Protein AF-A0A447N8U8-F1 (afdb_monomer_lite)

Organism: Salmonella enterica I (NCBI:txid59201)

Foldseek 3Di:
DPPPVVVVVVVVQDPVNCCVPCVVVVVVVVVDDDPDDDDDDPVLVVVCVVVVHPDSQVVDPDDDDDDPPDD

Radius of gyration: 19.92 Å; chains: 1; bounding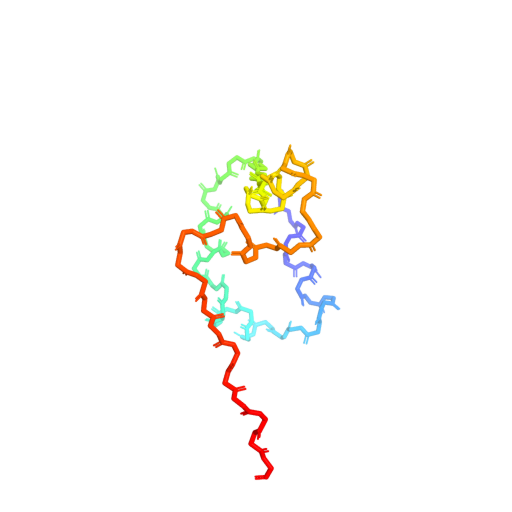 box: 45×31×45 Å

pLDDT: mean 73.37, std 7.21, range [48.72, 82.75]

Structure (mmCIF, N/CA/C/O backbone):
data_AF-A0A447N8U8-F1
#
_entry.id   AF-A0A447N8U8-F1
#
loop_
_atom_site.group_PDB
_atom_site.id
_atom_site.type_symbol
_atom_site.label_atom_id
_atom_site.label_alt_id
_atom_site.label_comp_id
_atom_site.label_asym_id
_atom_site.label_entity_id
_atom_site.label_seq_id
_atom_site.pdbx_PDB_ins_code
_atom_site.Cartn_x
_atom_site.Cartn_y
_atom_site.Cartn_z
_atom_site.occupancy
_atom_site.B_iso_or_equiv
_atom_site.auth_seq_id
_atom_site.auth_comp_id
_atom_site.auth_asym_id
_atom_site.auth_atom_id
_atom_site.pdbx_PDB_model_num
ATOM 1 N N . MET A 1 1 ? -20.954 5.755 10.609 1.00 48.72 1 MET A N 1
ATOM 2 C CA . MET A 1 1 ? -19.521 5.374 10.541 1.00 48.72 1 MET A CA 1
ATOM 3 C C . MET A 1 1 ? -19.033 4.755 11.864 1.00 48.72 1 MET A C 1
ATOM 5 O O . MET A 1 1 ? -18.147 5.293 12.509 1.00 48.72 1 MET A O 1
ATOM 9 N N . LYS A 1 2 ? -19.605 3.618 12.299 1.00 54.25 2 LYS A N 1
ATOM 10 C CA . LYS A 1 2 ? -19.239 2.917 13.557 1.00 54.25 2 LYS A CA 1
ATOM 11 C C . LYS A 1 2 ? -18.328 1.691 13.342 1.00 54.25 2 LYS A C 1
ATOM 13 O O . LYS A 1 2 ? -18.027 1.006 14.307 1.00 54.25 2 LYS A O 1
ATOM 18 N N . CYS A 1 3 ? -17.875 1.422 12.113 1.00 57.59 3 CYS A N 1
ATOM 19 C CA . CYS A 1 3 ? -17.208 0.161 11.746 1.00 57.59 3 CYS A CA 1
ATOM 20 C C . CYS A 1 3 ? -15.738 0.028 12.183 1.00 57.59 3 CYS A C 1
ATOM 22 O O . CYS A 1 3 ? -15.270 -1.094 12.324 1.00 57.59 3 CYS A O 1
ATOM 24 N N . SER A 1 4 ? -15.009 1.122 12.436 1.00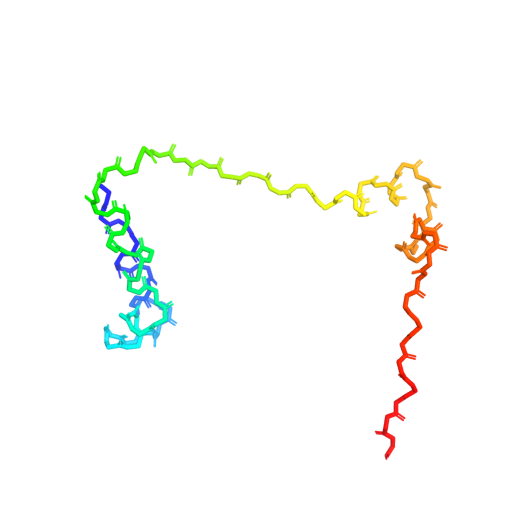 59.47 4 SER A N 1
ATOM 25 C CA . SER A 1 4 ? -13.573 1.029 12.773 1.00 59.47 4 SER A CA 1
ATOM 26 C C . SER A 1 4 ? -13.323 0.502 14.199 1.00 59.47 4 SER A C 1
ATOM 28 O O . SER A 1 4 ? -12.493 -0.377 14.407 1.00 59.47 4 SER A O 1
ATOM 30 N N . LYS A 1 5 ? -14.117 0.950 15.185 1.00 60.19 5 LYS A N 1
ATOM 31 C CA . LYS A 1 5 ? -14.013 0.503 16.588 1.00 60.19 5 LYS A CA 1
ATOM 32 C C . LYS A 1 5 ? -14.173 -1.019 16.793 1.00 60.19 5 LYS A C 1
ATOM 34 O O . LYS A 1 5 ? -13.311 -1.587 17.453 1.00 60.19 5 LYS A O 1
ATOM 39 N N . PRO A 1 6 ? -15.202 -1.694 16.236 1.00 59.78 6 PRO A N 1
ATOM 40 C CA . PRO A 1 6 ? -15.355 -3.142 16.392 1.00 59.78 6 PRO A CA 1
ATOM 41 C C . PRO A 1 6 ? -14.292 -3.952 15.633 1.00 59.78 6 PRO A C 1
ATOM 43 O O . PRO A 1 6 ? -13.951 -5.044 16.073 1.00 59.78 6 PRO A O 1
ATOM 46 N N . TYR A 1 7 ? -13.731 -3.429 14.534 1.00 65.31 7 TYR A N 1
ATOM 47 C CA . TYR A 1 7 ? -12.714 -4.138 13.744 1.00 65.31 7 TYR A CA 1
ATOM 48 C C . TYR A 1 7 ? -11.393 -4.324 14.504 1.00 65.31 7 TYR A C 1
ATOM 50 O O . TYR A 1 7 ? -10.808 -5.402 14.500 1.00 65.31 7 TYR A O 1
ATOM 58 N N . LEU A 1 8 ? -10.933 -3.286 15.200 1.00 65.75 8 LEU A N 1
ATOM 59 C CA . LEU A 1 8 ? -9.697 -3.362 15.981 1.00 65.75 8 LEU A CA 1
ATOM 60 C C . LEU A 1 8 ? -9.833 -4.273 17.219 1.00 65.75 8 LEU A C 1
ATOM 62 O O . LEU A 1 8 ? -8.878 -4.971 17.550 1.00 65.75 8 LEU A O 1
ATOM 66 N N . VAL A 1 9 ? -11.019 -4.327 17.842 1.00 63.72 9 VAL A N 1
ATOM 67 C CA . VAL A 1 9 ? -11.323 -5.278 18.935 1.00 63.72 9 VAL A CA 1
ATOM 68 C C . VAL A 1 9 ? -11.299 -6.718 18.416 1.00 63.72 9 VAL A C 1
ATOM 70 O O . VAL A 1 9 ? -10.763 -7.606 19.072 1.00 63.72 9 VAL A O 1
ATOM 73 N N . PHE A 1 10 ? -11.813 -6.948 17.203 1.00 64.19 10 PHE A N 1
ATOM 74 C CA . PHE A 1 10 ? -11.738 -8.252 16.538 1.00 64.19 10 PHE A CA 1
ATOM 75 C C . PHE A 1 10 ? -10.296 -8.656 16.188 1.00 64.19 10 PHE A C 1
ATOM 77 O O . PHE A 1 10 ? -9.945 -9.827 16.277 1.00 64.19 10 PHE A O 1
ATOM 84 N N . SER A 1 11 ? -9.437 -7.688 15.854 1.00 66.62 11 SER A N 1
ATOM 85 C CA . SER A 1 11 ? -8.014 -7.909 15.565 1.00 66.62 11 SER A CA 1
ATOM 86 C C . SER A 1 11 ? -7.148 -8.152 16.817 1.00 66.62 11 SER A C 1
ATOM 88 O O . SER A 1 11 ? -5.926 -8.225 16.694 1.00 66.62 11 SER A O 1
ATOM 90 N N . GLY A 1 12 ? -7.755 -8.267 18.008 1.00 75.75 12 GLY A N 1
ATOM 91 C CA . GLY A 1 12 ? -7.074 -8.591 19.267 1.00 75.75 12 GLY A CA 1
ATOM 92 C C . GLY A 1 12 ? -6.365 -7.416 19.947 1.00 75.75 12 GLY A C 1
ATOM 93 O O . GLY A 1 12 ? -5.589 -7.633 20.873 1.00 75.75 12 GLY A O 1
ATOM 94 N N . ILE A 1 13 ? -6.610 -6.178 19.507 1.00 79.12 13 ILE A N 1
ATOM 95 C CA . ILE A 1 13 ? -5.969 -4.983 20.068 1.00 79.12 13 ILE A CA 1
ATOM 96 C C . ILE A 1 13 ? -6.887 -4.392 21.142 1.00 79.12 13 ILE A C 1
ATOM 98 O O . ILE A 1 13 ? -8.047 -4.079 20.875 1.00 79.12 13 ILE A O 1
ATOM 102 N N . ASN A 1 14 ? -6.361 -4.240 22.358 1.00 80.50 14 ASN A N 1
ATOM 103 C CA . ASN A 1 14 ? -7.108 -3.732 23.509 1.00 80.50 14 ASN A CA 1
ATOM 104 C C . ASN A 1 14 ? -7.328 -2.206 23.424 1.00 80.50 14 ASN A C 1
ATOM 106 O O . ASN A 1 14 ? -6.522 -1.500 22.817 1.00 80.50 14 ASN A O 1
ATOM 110 N N . GLU A 1 15 ? -8.373 -1.667 24.062 1.00 77.31 15 GLU A N 1
ATOM 111 C CA . GLU A 1 15 ? -8.791 -0.259 23.885 1.00 77.31 15 GLU A CA 1
ATOM 112 C C . GLU A 1 15 ? -7.710 0.774 24.244 1.00 77.31 15 GLU A C 1
ATOM 114 O O . GLU A 1 15 ? -7.621 1.824 23.599 1.00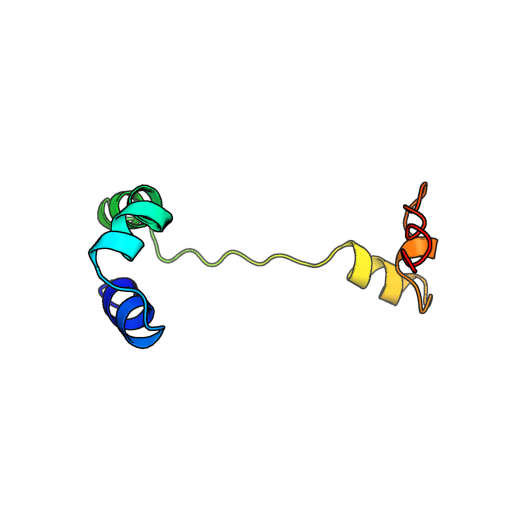 77.31 15 GLU A O 1
ATOM 119 N N . GLN A 1 16 ? -6.861 0.475 25.232 1.00 78.44 16 GLN A N 1
ATOM 120 C CA . GLN A 1 16 ? -5.702 1.311 25.571 1.00 78.44 16 GLN A CA 1
ATOM 121 C C . GLN A 1 16 ? -4.687 1.347 24.425 1.00 78.44 16 GLN A C 1
ATOM 123 O O . GLN A 1 16 ? -4.346 2.425 23.939 1.00 78.44 16 GLN A O 1
ATOM 128 N N . GLU A 1 17 ? -4.303 0.181 23.908 1.00 78.56 17 GLU A N 1
ATOM 129 C CA . GLU A 1 17 ? -3.324 0.061 22.826 1.00 78.56 17 GLU A CA 1
ATOM 130 C C . GLU A 1 17 ? -3.846 0.668 21.508 1.00 78.56 17 GLU A C 1
ATOM 132 O O . GLU A 1 17 ? -3.099 1.287 20.745 1.00 78.56 17 GLU A O 1
ATOM 137 N N . GLN A 1 18 ? -5.159 0.582 21.266 1.00 79.25 18 GLN A N 1
ATOM 138 C CA . GLN A 1 18 ? -5.812 1.275 20.154 1.00 79.25 18 GLN A CA 1
ATOM 139 C C . GLN A 1 18 ? -5.661 2.796 20.261 1.00 79.25 18 GLN A C 1
ATOM 141 O O . GLN A 1 18 ? -5.462 3.466 19.244 1.00 79.25 18 GLN A O 1
ATOM 146 N N . ARG A 1 19 ? -5.775 3.362 21.472 1.00 79.44 19 ARG A N 1
ATOM 147 C CA . ARG A 1 19 ? -5.652 4.809 21.671 1.00 79.44 19 ARG A CA 1
ATOM 148 C C . ARG A 1 19 ? -4.204 5.275 21.589 1.00 79.44 19 ARG A C 1
ATOM 150 O O . ARG A 1 19 ? -3.972 6.343 21.032 1.00 79.44 19 ARG A O 1
ATOM 157 N N . GLU A 1 20 ? -3.256 4.470 22.053 1.00 82.75 20 GLU A N 1
ATOM 158 C CA . GLU A 1 20 ? -1.826 4.776 21.952 1.00 82.75 20 GLU A CA 1
ATOM 159 C C . GLU A 1 20 ? -1.326 4.757 20.502 1.00 82.75 20 GLU A C 1
ATOM 161 O O . GLU A 1 20 ? -0.624 5.674 20.084 1.00 82.75 20 GLU A O 1
ATOM 166 N N . LYS A 1 21 ? -1.728 3.762 19.699 1.00 79.75 21 LYS A N 1
ATOM 167 C CA . LYS A 1 21 ? -1.230 3.607 18.318 1.00 79.75 21 LYS A CA 1
ATOM 168 C C . LYS A 1 21 ? -2.053 4.362 17.274 1.00 79.75 21 LYS A C 1
ATOM 170 O O . LYS A 1 21 ? -1.501 4.853 16.293 1.00 79.75 21 LYS A O 1
ATOM 175 N N . PHE A 1 22 ? -3.369 4.464 17.467 1.00 81.00 22 PHE A N 1
ATOM 176 C CA . PHE A 1 22 ? -4.302 4.993 16.462 1.00 81.00 22 PHE A CA 1
ATOM 177 C C . PHE A 1 22 ? -5.199 6.122 16.984 1.00 81.00 22 PHE A C 1
ATOM 179 O O . PHE A 1 22 ? -6.135 6.527 16.294 1.00 81.00 22 PHE A O 1
ATOM 186 N N . GLY A 1 23 ? -4.930 6.668 18.176 1.00 78.50 23 GLY A N 1
ATOM 187 C CA . GLY A 1 23 ? -5.766 7.703 18.791 1.00 78.50 23 GLY A CA 1
ATOM 188 C C . GLY A 1 23 ? -5.943 8.948 17.923 1.00 78.50 23 GLY A C 1
ATOM 189 O O . GLY A 1 23 ? -7.072 9.395 17.734 1.00 78.50 23 GLY A O 1
ATOM 190 N N . PHE A 1 24 ? -4.858 9.440 17.319 1.00 80.19 24 PHE A N 1
ATOM 191 C CA . PHE A 1 24 ? -4.894 10.579 16.396 1.00 80.19 24 PHE A CA 1
ATOM 192 C C . PHE A 1 24 ? -5.815 10.328 15.189 1.00 80.19 24 PHE A C 1
ATOM 194 O O . PHE A 1 24 ? -6.659 11.161 14.862 1.00 80.19 24 PHE A O 1
ATOM 201 N N . LEU A 1 25 ? -5.705 9.151 14.565 1.00 80.00 25 LEU A N 1
ATOM 202 C CA . LEU A 1 25 ? -6.522 8.776 13.410 1.00 80.00 25 LEU A CA 1
ATOM 203 C C . LEU A 1 25 ? -7.999 8.604 13.801 1.00 80.00 25 LEU A C 1
ATOM 205 O O . LEU A 1 25 ? -8.890 9.057 13.087 1.00 80.00 25 LEU A O 1
ATOM 209 N N . LEU A 1 26 ? -8.271 7.980 14.951 1.00 79.31 26 LEU A N 1
ATOM 210 C CA . LEU A 1 26 ? -9.629 7.763 15.454 1.00 79.31 26 LEU A CA 1
ATOM 211 C C . LEU A 1 26 ? -10.337 9.070 15.822 1.00 79.31 26 LEU A C 1
ATOM 213 O O . LEU A 1 26 ? -11.543 9.173 15.603 1.00 79.31 26 LEU A O 1
ATOM 217 N N . ASP A 1 27 ? -9.628 10.054 16.380 1.00 80.06 27 ASP A N 1
ATOM 218 C CA . ASP A 1 27 ? -10.208 11.371 16.649 1.00 80.06 27 ASP A CA 1
ATOM 219 C C . ASP A 1 27 ? -10.415 12.171 15.35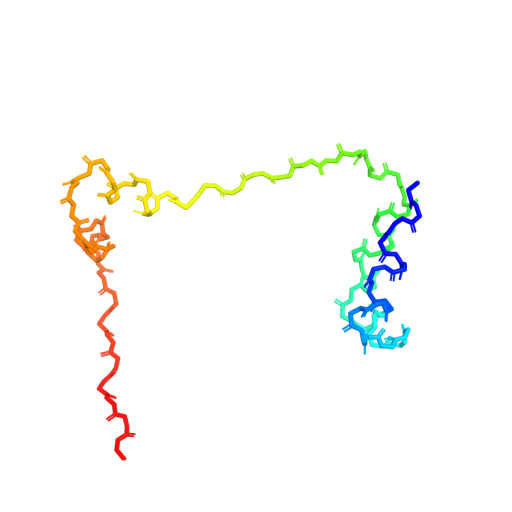4 1.00 80.06 27 ASP A C 1
ATOM 221 O O . ASP A 1 27 ? -11.499 12.719 15.173 1.00 80.06 27 ASP A O 1
ATOM 225 N N . ALA A 1 28 ? -9.481 12.137 14.396 1.00 79.38 28 ALA A N 1
ATOM 226 C CA . ALA A 1 28 ? -9.661 12.766 13.080 1.00 79.38 28 ALA A CA 1
ATOM 227 C C . ALA A 1 28 ? -10.882 12.217 12.311 1.00 79.38 28 ALA A C 1
ATOM 229 O O . ALA A 1 28 ? -11.635 12.981 11.706 1.00 79.38 28 ALA A O 1
ATOM 230 N N . LEU A 1 29 ? -11.135 10.906 12.400 1.00 74.62 29 LEU A N 1
ATOM 231 C CA . LEU A 1 29 ? -12.296 10.251 11.783 1.00 74.62 29 LEU A CA 1
ATOM 232 C C . LEU A 1 29 ? -13.639 10.629 12.439 1.00 74.62 29 LEU A C 1
ATOM 234 O O . LEU A 1 29 ? -14.678 10.563 11.779 1.00 74.62 29 LEU A O 1
ATOM 238 N N . LYS A 1 30 ? -13.650 11.036 13.720 1.00 74.31 30 LYS A N 1
ATOM 239 C CA . LYS A 1 30 ? -14.876 11.477 14.421 1.00 74.31 30 LYS A CA 1
ATOM 240 C C . LYS A 1 30 ? -15.355 12.853 13.975 1.00 74.31 30 LYS A C 1
ATOM 242 O O . LYS A 1 30 ? -16.556 13.097 14.023 1.00 74.31 30 LYS A O 1
ATOM 247 N N . TYR A 1 31 ? -14.452 13.724 13.526 1.00 74.88 31 TYR A N 1
ATOM 248 C CA . TYR A 1 31 ? -14.783 15.084 13.084 1.00 74.88 31 TYR A CA 1
ATOM 249 C C . TYR A 1 31 ? -15.378 15.150 11.666 1.00 74.88 31 TYR A C 1
ATOM 251 O O . TYR A 1 31 ? -15.502 16.229 11.099 1.00 74.88 31 TYR A O 1
ATOM 259 N N . GLY A 1 32 ? -15.813 14.013 11.110 1.00 60.72 32 GLY A N 1
ATOM 260 C CA . GLY A 1 32 ? -16.615 13.989 9.889 1.00 60.72 32 GLY A CA 1
ATOM 261 C C . GLY A 1 32 ? -15.784 13.902 8.619 1.00 60.72 32 GLY A C 1
ATOM 262 O O . GLY A 1 32 ? -16.056 14.613 7.660 1.00 60.72 32 GLY A O 1
ATOM 263 N N . THR A 1 33 ? -14.785 13.021 8.584 1.00 68.25 33 THR A N 1
ATOM 264 C CA . THR A 1 33 ? -14.111 12.684 7.326 1.00 68.25 33 THR A CA 1
ATOM 265 C C . THR A 1 33 ? -15.126 11.997 6.397 1.00 68.25 33 THR A C 1
ATOM 267 O O . THR A 1 33 ? -15.688 10.980 6.801 1.00 68.25 33 THR A O 1
ATOM 270 N N . PRO A 1 34 ? -15.402 12.497 5.176 1.00 71.69 34 PRO A N 1
ATOM 271 C CA . PRO A 1 34 ? -16.212 11.776 4.194 1.00 71.69 34 PRO A CA 1
ATOM 272 C C . PRO A 1 34 ? -15.750 10.319 3.996 1.00 71.69 34 PRO A C 1
ATOM 274 O O . PRO A 1 34 ? -14.614 9.980 4.347 1.00 71.69 34 PRO A O 1
ATOM 277 N N . PRO A 1 35 ? -16.586 9.434 3.425 1.00 72.56 35 PRO A N 1
ATOM 278 C CA . PRO A 1 35 ? -16.124 8.125 2.978 1.00 72.56 35 PRO A CA 1
ATOM 279 C C . PRO A 1 35 ? -15.061 8.317 1.886 1.00 72.56 35 PRO A C 1
ATOM 281 O O . PRO A 1 35 ? -15.383 8.529 0.722 1.00 72.56 35 PRO A O 1
ATOM 284 N N . HIS A 1 36 ? -13.787 8.284 2.274 1.00 77.75 36 HIS A N 1
ATOM 285 C CA . HIS A 1 36 ? -12.661 8.375 1.353 1.00 77.75 36 HIS A CA 1
ATOM 286 C C . HIS A 1 36 ? -12.076 6.988 1.136 1.00 77.75 36 HIS A C 1
ATOM 288 O O . HIS A 1 36 ? -11.819 6.252 2.089 1.00 77.75 36 HIS A O 1
ATOM 294 N N . ALA A 1 37 ? -11.828 6.661 -0.125 1.00 71.88 37 ALA A N 1
ATOM 295 C CA . ALA A 1 37 ? -11.031 5.516 -0.519 1.00 71.88 37 ALA A CA 1
ATOM 296 C C . ALA A 1 37 ? -9.731 6.045 -1.128 1.00 71.88 37 ALA A C 1
ATOM 298 O O . ALA A 1 37 ? -9.758 6.820 -2.081 1.00 71.88 37 ALA A O 1
ATOM 299 N N . GLY A 1 38 ? -8.599 5.656 -0.549 1.00 73.25 38 GLY A N 1
ATOM 300 C CA . GLY A 1 38 ? -7.297 5.831 -1.178 1.00 73.25 38 GLY A CA 1
ATOM 301 C C . GLY A 1 38 ? -6.967 4.581 -1.980 1.00 73.25 38 GLY A C 1
ATOM 302 O O . GLY A 1 38 ? -7.207 3.470 -1.508 1.00 73.25 38 GLY A O 1
ATOM 303 N N . LEU A 1 39 ? -6.412 4.752 -3.174 1.00 75.06 39 LEU A N 1
ATOM 304 C CA . LEU A 1 39 ? -5.875 3.649 -3.955 1.00 75.06 39 LEU A CA 1
ATOM 305 C C . LEU A 1 39 ? -4.393 3.916 -4.212 1.00 75.06 39 LEU A C 1
ATOM 307 O O . LEU A 1 39 ? -4.028 4.947 -4.771 1.00 75.06 39 LEU A O 1
ATOM 311 N N . ALA A 1 40 ? -3.543 3.001 -3.755 1.00 79.50 40 ALA A N 1
ATOM 312 C CA . ALA A 1 40 ? -2.105 3.066 -3.959 1.00 79.50 40 ALA A CA 1
ATOM 313 C C . ALA A 1 40 ? -1.713 2.044 -5.028 1.00 79.50 40 ALA A C 1
ATOM 315 O O . ALA A 1 40 ? -1.811 0.837 -4.808 1.00 79.50 40 ALA A O 1
ATOM 316 N N . PHE A 1 41 ? -1.271 2.528 -6.189 1.00 75.56 41 PHE A N 1
ATOM 317 C CA . PHE A 1 41 ? -0.652 1.680 -7.201 1.00 75.56 41 PHE A CA 1
ATOM 318 C C . PHE A 1 41 ? 0.830 1.505 -6.874 1.00 75.56 41 PHE A C 1
ATOM 320 O O . PHE A 1 41 ? 1.552 2.484 -6.686 1.00 75.56 41 PHE A O 1
ATOM 327 N N . GLY A 1 42 ? 1.297 0.257 -6.834 1.00 81.31 42 GLY A N 1
ATOM 328 C CA . GLY A 1 42 ? 2.726 -0.034 -6.784 1.00 81.31 42 GLY A CA 1
ATOM 329 C C . GLY A 1 42 ? 3.360 0.315 -8.125 1.00 81.31 42 GLY A C 1
ATOM 330 O O . GLY A 1 42 ? 3.458 -0.560 -8.977 1.00 81.31 42 GLY A O 1
ATOM 331 N N . LEU A 1 43 ? 3.748 1.583 -8.317 1.00 79.81 43 LEU A N 1
ATOM 332 C CA . LEU A 1 43 ? 4.351 2.091 -9.559 1.00 79.81 43 LEU A CA 1
ATOM 333 C C . LEU A 1 43 ? 5.512 1.209 -10.012 1.00 79.81 43 LEU A C 1
ATOM 335 O O . LEU A 1 4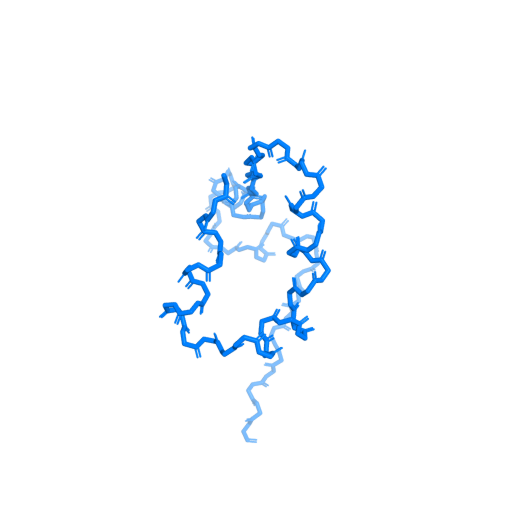3 ? 5.648 0.898 -11.182 1.00 79.81 43 LEU A O 1
ATOM 339 N N . ASP A 1 44 ? 6.300 0.753 -9.060 1.00 76.25 44 ASP A N 1
ATOM 340 C CA . ASP A 1 44 ? 7.442 -0.110 -9.276 1.00 76.25 44 ASP A CA 1
ATOM 341 C C . ASP A 1 44 ? 7.058 -1.471 -9.906 1.00 76.25 44 ASP A C 1
ATOM 343 O O . ASP A 1 44 ? 7.575 -1.846 -10.958 1.00 76.25 44 ASP A O 1
ATOM 347 N N . ARG A 1 45 ? 6.012 -2.133 -9.387 1.00 78.62 45 ARG A N 1
ATOM 348 C CA . ARG A 1 45 ? 5.425 -3.328 -10.023 1.00 78.62 45 ARG A CA 1
ATOM 349 C C . ARG A 1 45 ? 4.711 -3.030 -11.338 1.00 78.62 45 ARG A C 1
ATOM 351 O O . ARG A 1 45 ? 4.735 -3.865 -12.235 1.00 78.62 45 ARG A O 1
ATOM 358 N N . LEU A 1 46 ? 4.051 -1.878 -11.453 1.00 80.94 46 LEU A N 1
ATOM 359 C CA . LEU A 1 46 ? 3.403 -1.469 -12.699 1.00 80.94 46 LEU A CA 1
ATOM 360 C C . LEU A 1 46 ? 4.448 -1.304 -13.806 1.00 80.94 46 LEU A C 1
ATOM 362 O O . LEU A 1 46 ? 4.251 -1.778 -14.917 1.00 80.94 46 LEU A O 1
ATOM 366 N N . THR A 1 47 ? 5.574 -0.683 -13.478 1.00 79.75 47 THR A N 1
ATOM 367 C CA . THR A 1 47 ? 6.658 -0.436 -14.425 1.00 79.75 47 THR A CA 1
ATOM 368 C C . THR A 1 47 ? 7.366 -1.744 -14.777 1.00 79.75 47 THR A C 1
ATOM 370 O O . THR A 1 47 ? 7.601 -1.981 -15.952 1.00 79.75 47 THR A O 1
ATOM 373 N N . MET A 1 48 ? 7.556 -2.650 -13.812 1.00 81.75 48 MET A N 1
ATOM 374 C CA . MET A 1 48 ? 8.059 -4.013 -14.034 1.00 81.75 48 MET A CA 1
ATOM 375 C C . MET A 1 48 ? 7.203 -4.822 -15.029 1.00 81.75 48 MET A C 1
ATOM 377 O O . MET A 1 48 ? 7.733 -5.472 -15.928 1.00 81.75 48 MET A O 1
ATOM 381 N N . LEU A 1 49 ? 5.871 -4.736 -14.925 1.00 79.38 49 LEU A N 1
ATOM 382 C CA . LEU A 1 49 ? 4.957 -5.368 -15.887 1.00 79.38 49 LEU A CA 1
ATOM 383 C C . LEU A 1 49 ? 5.044 -4.738 -17.286 1.00 79.38 49 LEU A C 1
ATOM 385 O O . LEU A 1 49 ? 4.890 -5.444 -18.279 1.00 79.38 49 LEU A O 1
ATOM 389 N N . LEU A 1 50 ? 5.287 -3.427 -17.373 1.00 77.75 50 LEU A N 1
ATOM 390 C CA . LEU A 1 50 ? 5.440 -2.713 -18.646 1.00 77.75 50 LEU A CA 1
ATOM 391 C C . LEU A 1 50 ? 6.794 -2.990 -19.316 1.00 77.75 50 LEU A C 1
ATOM 393 O O . LEU A 1 50 ? 6.867 -3.005 -20.543 1.00 77.75 50 LEU A O 1
ATOM 397 N N . THR A 1 51 ? 7.853 -3.216 -18.534 1.00 77.38 51 THR A N 1
ATOM 398 C CA . THR A 1 51 ? 9.205 -3.526 -19.025 1.00 77.38 51 THR A CA 1
ATOM 399 C C . THR A 1 51 ? 9.446 -5.019 -19.239 1.00 77.38 51 THR A C 1
ATOM 401 O O . THR A 1 51 ? 10.462 -5.382 -19.826 1.00 77.38 51 THR A O 1
ATOM 404 N N . GLY A 1 52 ? 8.528 -5.885 -18.794 1.00 75.06 52 GLY A N 1
ATOM 405 C CA . GLY A 1 52 ? 8.641 -7.339 -18.935 1.00 75.06 52 GLY A CA 1
ATOM 406 C C . GLY A 1 52 ? 9.817 -7.940 -18.161 1.00 75.06 52 GLY A C 1
ATOM 407 O O . GLY A 1 52 ? 10.310 -9.003 -18.526 1.00 75.06 52 GLY A O 1
ATOM 408 N N . THR A 1 53 ? 10.297 -7.248 -17.128 1.00 70.31 53 THR A N 1
ATOM 409 C CA . THR A 1 53 ? 11.392 -7.710 -16.273 1.00 70.31 53 THR A CA 1
ATOM 410 C C . THR A 1 53 ? 10.815 -8.468 -15.078 1.00 70.31 53 THR A C 1
ATOM 412 O O . THR A 1 53 ? 9.808 -8.063 -14.513 1.00 70.31 53 THR A O 1
ATOM 415 N N . ASP A 1 54 ? 11.432 -9.575 -14.659 1.00 71.88 54 ASP A N 1
ATOM 416 C CA . ASP A 1 54 ? 10.993 -10.323 -13.465 1.00 71.88 54 ASP A CA 1
ATOM 417 C C . ASP A 1 54 ? 11.413 -9.640 -12.152 1.00 71.88 54 ASP A C 1
ATOM 419 O O . ASP A 1 54 ? 10.945 -10.003 -11.069 1.00 71.88 54 ASP A O 1
ATOM 423 N N . ASN A 1 55 ? 12.307 -8.645 -12.231 1.00 71.19 55 ASN A N 1
ATOM 424 C CA . ASN A 1 55 ? 12.852 -7.964 -11.071 1.00 71.19 55 ASN A CA 1
ATOM 425 C C . ASN A 1 55 ? 12.606 -6.452 -11.099 1.00 71.19 55 ASN A C 1
ATOM 427 O O . ASN A 1 55 ? 12.936 -5.736 -12.043 1.00 71.19 55 ASN A O 1
ATOM 431 N N . ILE A 1 56 ? 12.100 -5.972 -9.970 1.00 71.81 56 ILE A N 1
ATOM 432 C CA . ILE A 1 56 ? 11.938 -4.565 -9.599 1.00 71.81 56 ILE A CA 1
ATOM 433 C C . ILE A 1 56 ? 13.259 -3.787 -9.717 1.00 71.81 56 ILE A C 1
ATOM 435 O O . ILE A 1 56 ? 13.284 -2.623 -10.113 1.00 71.81 56 ILE A O 1
ATOM 439 N N . ARG A 1 57 ? 14.383 -4.440 -9.394 1.00 68.56 57 ARG A N 1
ATOM 440 C CA . ARG A 1 57 ? 15.721 -3.832 -9.409 1.00 68.56 57 ARG A CA 1
ATOM 441 C C . ARG A 1 57 ? 16.148 -3.334 -10.784 1.00 68.56 57 ARG A C 1
ATOM 443 O O . ARG A 1 57 ? 16.930 -2.393 -10.838 1.00 68.56 57 ARG A O 1
ATOM 450 N N . ASP A 1 58 ? 15.615 -3.920 -11.853 1.00 63.22 58 ASP A N 1
ATOM 451 C CA . ASP A 1 58 ? 15.958 -3.551 -13.230 1.00 63.22 58 ASP A CA 1
ATOM 452 C C . ASP A 1 58 ? 15.262 -2.255 -13.673 1.00 63.22 58 ASP A C 1
ATOM 454 O O . ASP A 1 58 ? 15.638 -1.647 -14.673 1.00 63.22 58 ASP A O 1
ATOM 458 N N . VAL A 1 59 ? 14.257 -1.813 -12.912 1.00 65.75 59 VAL A N 1
ATOM 459 C CA . VAL A 1 59 ? 13.453 -0.619 -13.199 1.00 65.75 59 VAL A CA 1
ATOM 460 C C . VAL A 1 59 ? 13.852 0.571 -12.317 1.00 65.75 59 VAL A C 1
ATOM 462 O O . VAL A 1 59 ? 13.501 1.719 -12.596 1.00 65.75 59 VAL A O 1
ATOM 465 N N . ILE A 1 60 ? 14.637 0.322 -11.268 1.00 75.31 60 ILE A N 1
ATOM 466 C CA . ILE A 1 60 ? 15.157 1.344 -10.360 1.00 75.31 60 ILE A CA 1
ATOM 467 C C . ILE A 1 60 ? 16.562 1.737 -10.823 1.00 75.31 60 ILE A C 1
ATOM 469 O O . ILE A 1 60 ? 17.468 0.912 -10.826 1.00 75.31 60 ILE A O 1
ATOM 473 N N . ALA A 1 61 ? 16.782 3.019 -11.134 1.00 73.00 61 ALA A N 1
ATOM 474 C CA . ALA A 1 61 ? 18.076 3.516 -11.626 1.00 73.00 61 ALA A CA 1
ATOM 475 C C . ALA A 1 61 ? 19.268 3.234 -10.680 1.00 73.00 61 ALA A C 1
ATOM 477 O O . ALA A 1 61 ? 20.403 3.122 -11.133 1.00 73.00 61 ALA A O 1
ATOM 478 N N . PHE A 1 62 ? 19.011 3.104 -9.373 1.00 73.81 62 PHE A N 1
ATOM 479 C CA . PHE A 1 62 ? 19.998 2.731 -8.357 1.00 73.81 62 PHE A CA 1
ATOM 480 C C . PHE A 1 62 ? 19.390 1.733 -7.357 1.00 73.81 62 PHE A C 1
ATOM 482 O O . PHE A 1 62 ? 18.829 2.148 -6.337 1.00 73.81 62 PHE A O 1
ATOM 489 N N . PRO A 1 63 ? 19.455 0.418 -7.625 1.00 72.56 63 PRO A N 1
ATOM 490 C CA . PRO A 1 63 ? 18.878 -0.578 -6.735 1.00 72.56 63 PRO A CA 1
ATOM 491 C C . PRO A 1 63 ? 19.725 -0.743 -5.465 1.00 72.56 63 PRO A C 1
ATOM 493 O O . PRO A 1 63 ? 20.955 -0.673 -5.484 1.00 72.56 63 PRO A O 1
ATOM 496 N N . LYS A 1 64 ? 19.066 -0.998 -4.329 1.00 71.62 64 LYS A N 1
ATOM 497 C CA . LYS A 1 64 ? 19.753 -1.390 -3.093 1.00 71.62 64 LYS A CA 1
ATOM 498 C C . LYS A 1 64 ? 20.097 -2.881 -3.169 1.00 71.62 64 LYS A C 1
ATOM 500 O O . LYS A 1 64 ? 19.199 -3.718 -3.297 1.00 71.62 64 LYS A O 1
ATOM 505 N N . ASN A 1 65 ? 21.384 -3.202 -3.056 1.00 77.44 65 ASN A N 1
ATOM 506 C CA . ASN A 1 65 ? 21.839 -4.585 -2.917 1.00 77.44 65 ASN A CA 1
A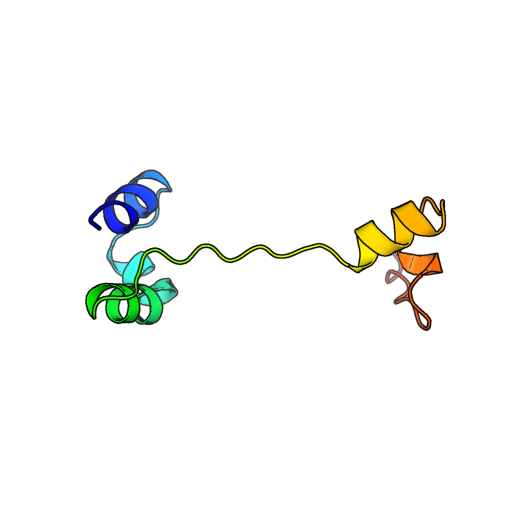TOM 507 C C . ASN A 1 65 ? 21.472 -5.101 -1.520 1.00 77.44 65 ASN A C 1
ATOM 509 O O . ASN A 1 65 ? 21.647 -4.377 -0.533 1.00 77.44 65 ASN A O 1
ATOM 513 N N . ASP A 1 66 ? 20.963 -6.333 -1.443 1.00 75.38 66 ASP A N 1
ATOM 514 C CA . ASP A 1 66 ? 20.716 -6.983 -0.156 1.00 75.38 66 ASP A CA 1
ATOM 515 C C . ASP A 1 66 ? 22.038 -7.103 0.615 1.00 75.38 66 ASP A C 1
ATOM 517 O O . ASP A 1 66 ? 23.060 -7.474 0.025 1.00 75.38 66 ASP A O 1
ATOM 521 N N . PRO A 1 67 ? 22.060 -6.786 1.922 1.00 74.94 67 PRO A N 1
ATOM 522 C CA . PRO A 1 67 ? 23.219 -7.091 2.742 1.00 74.94 67 PRO A CA 1
ATOM 523 C C . PRO A 1 67 ? 23.445 -8.615 2.750 1.00 74.94 67 PRO A C 1
ATOM 525 O O . PRO A 1 67 ? 22.467 -9.369 2.763 1.00 74.94 67 PRO A O 1
ATOM 528 N N . PRO A 1 68 ? 24.707 -9.088 2.750 1.00 77.75 68 PRO A N 1
ATOM 529 C CA . PRO A 1 68 ? 24.990 -10.516 2.841 1.00 77.75 68 PRO A CA 1
ATOM 530 C C . PRO A 1 68 ? 24.329 -11.099 4.101 1.00 77.75 68 PRO A C 1
ATOM 532 O O . PRO A 1 68 ? 24.240 -10.395 5.117 1.00 77.75 68 PRO A O 1
ATOM 535 N N . PRO A 1 69 ? 23.854 -12.360 4.060 1.00 77.75 69 PRO A N 1
ATOM 536 C CA . PRO A 1 69 ? 23.274 -12.999 5.231 1.00 77.75 69 PRO A CA 1
ATOM 537 C C . PRO A 1 69 ? 24.295 -12.940 6.368 1.00 77.75 69 PRO A C 1
ATOM 539 O O . PRO A 1 69 ? 25.433 -13.386 6.214 1.00 77.75 69 PRO A O 1
ATOM 542 N N . ARG A 1 70 ? 23.905 -12.339 7.497 1.00 73.56 70 ARG A N 1
ATOM 543 C CA . ARG A 1 70 ? 24.693 -12.426 8.727 1.00 73.56 70 ARG A CA 1
ATOM 544 C C . ARG A 1 70 ? 24.598 -13.870 9.210 1.00 73.56 70 ARG A C 1
ATOM 546 O O . ARG A 1 70 ? 23.567 -14.243 9.765 1.00 73.56 70 ARG A O 1
ATOM 553 N N . VAL A 1 71 ? 25.627 -14.656 8.888 1.00 70.56 71 VAL A N 1
ATOM 554 C CA . VAL A 1 71 ? 25.926 -15.936 9.546 1.00 70.56 71 VAL A CA 1
ATOM 555 C C . VAL A 1 71 ? 26.251 -15.713 11.016 1.00 70.56 71 VAL A C 1
ATOM 557 O O . VAL A 1 71 ? 26.826 -14.644 11.333 1.00 70.56 71 VAL A O 1
#

InterPro domains:
  IPR004364 Aminoacyl-tRNA synthetase, class II (D/K/N) [PF00152] (11-65)
  IPR045864 Class II Aminoacyl-tRNA synthetase/Biotinyl protein ligase (BPL) and lipoyl protein ligase (LPL) [G3DSA:3.30.930.10] (7-69)
  IPR045864 Class II Aminoacyl-tRNA synthetase/Biotinyl protein ligase (BPL) and lipoyl protein ligase (LPL) [SSF55681] (15-65)

Sequence (71 aa):
MKCSKPYLVFSGINEQEQREKFGFLLDALKYGTPPHAGLAFGLDRLTMLLTGTDNIRDVIAFPKNDPPPRV

Secondary structure (DSSP, 8-state):
--SHHHHHHHTT--HHHHHHHHHHHHHHHHTT----------HHHHHHHHHT-S-GGGTSSSPPPPPPP--